Protein AF-A0A519WXQ9-F1 (afdb_monomer_lite)

Foldseek 3Di:
DPDDDDPDQAPAAFFCLVVLLVVDDPVVSVVCLVCVCVVLVHDSVVVVVNRRHGPPDPDDDPQVSVVVSCVVSVHDPPNRGPDDDDDDPVVVVVPPD

Sequence (97 aa):
MPNSLKPNKSTVFKYKINECLLKFNVVDHKEIMRRLPDLLGISRNTFHNYRKLLSGSKQDIPHEKVVIFEDLFELGRGELLNDVIQTESIRVILTRD

Structure (mmCIF, N/CA/C/O backbone):
data_AF-A0A519WXQ9-F1
#
_entry.id   AF-A0A519WXQ9-F1
#
loop_
_atom_site.group_PDB
_atom_site.id
_atom_site.type_symbol
_atom_site.label_atom_id
_atom_site.label_alt_id
_atom_site.label_comp_id
_atom_site.label_asym_id
_atom_site.label_entity_id
_atom_site.label_seq_id
_atom_site.pdbx_PDB_ins_code
_atom_site.Cartn_x
_atom_site.Cartn_y
_atom_site.Cartn_z
_atom_site.occupancy
_atom_site.B_iso_or_equiv
_atom_site.auth_seq_id
_atom_site.auth_comp_id
_atom_site.auth_asym_id
_atom_site.auth_atom_id
_atom_site.pdbx_PDB_model_num
ATOM 1 N N . MET A 1 1 ? -4.408 33.010 27.981 1.00 43.38 1 MET A N 1
ATOM 2 C CA . MET A 1 1 ? -5.071 32.139 26.988 1.00 43.38 1 MET A CA 1
ATOM 3 C C . MET A 1 1 ? -4.051 31.115 26.509 1.00 43.38 1 MET A C 1
ATOM 5 O O . MET A 1 1 ? -3.131 31.530 25.812 1.00 43.38 1 MET A O 1
ATOM 9 N N . PRO A 1 2 ? -4.100 29.834 26.911 1.00 43.34 2 PRO A N 1
ATOM 10 C CA . PRO A 1 2 ? -3.214 28.847 26.311 1.00 43.34 2 PRO A CA 1
ATOM 11 C C . PRO A 1 2 ? -3.701 28.546 24.891 1.00 43.34 2 PRO A C 1
ATOM 13 O O . PRO A 1 2 ? -4.817 28.078 24.674 1.00 43.34 2 PRO A O 1
ATOM 16 N N . ASN A 1 3 ? -2.857 28.904 23.927 1.00 40.72 3 ASN A N 1
ATOM 17 C CA . ASN A 1 3 ? -3.044 28.653 22.506 1.00 40.72 3 ASN A CA 1
ATOM 18 C C . ASN A 1 3 ? -3.143 27.141 22.266 1.00 40.72 3 ASN A C 1
ATOM 20 O O . ASN A 1 3 ? -2.278 26.381 22.699 1.00 40.72 3 ASN A O 1
ATOM 24 N N . SER A 1 4 ? -4.199 26.725 21.568 1.00 45.12 4 SER A N 1
ATOM 25 C CA . SER A 1 4 ? -4.436 25.341 21.167 1.00 45.12 4 SER A CA 1
ATOM 26 C C . SER A 1 4 ? -3.241 24.807 20.368 1.00 45.12 4 SER A C 1
ATOM 28 O O . SER A 1 4 ? -2.902 25.339 19.306 1.00 45.12 4 SER A O 1
ATOM 30 N N . LEU A 1 5 ? -2.600 23.757 20.885 1.00 46.03 5 LEU A N 1
ATOM 31 C CA . LEU A 1 5 ? -1.610 22.963 20.165 1.00 46.03 5 LEU A CA 1
ATOM 32 C C . LEU A 1 5 ? -2.291 22.371 18.926 1.00 46.03 5 LEU A C 1
ATOM 34 O O . LEU A 1 5 ? -3.096 21.448 19.022 1.00 46.03 5 LEU A O 1
ATOM 38 N N . LYS A 1 6 ? -1.983 22.921 17.748 1.00 46.66 6 LYS A N 1
ATOM 39 C CA . LYS A 1 6 ? -2.336 22.295 16.471 1.00 46.66 6 LYS A CA 1
ATOM 40 C C . LYS A 1 6 ? -1.694 20.900 16.455 1.00 46.66 6 LYS A C 1
ATOM 42 O O . LYS A 1 6 ? -0.496 20.822 16.738 1.00 46.66 6 LYS A O 1
ATOM 47 N N . PRO A 1 7 ? -2.430 19.817 16.147 1.00 44.75 7 PRO A N 1
ATOM 48 C CA . PRO A 1 7 ? -1.837 18.491 16.106 1.00 44.75 7 PRO A CA 1
ATOM 49 C C . PRO A 1 7 ? -0.702 18.490 15.082 1.00 44.75 7 PRO A C 1
ATOM 51 O O . PRO A 1 7 ? -0.862 18.905 13.931 1.00 44.75 7 PRO A O 1
ATOM 54 N N . ASN A 1 8 ? 0.468 18.102 15.576 1.00 48.91 8 ASN A N 1
ATOM 55 C CA . ASN A 1 8 ? 1.716 17.972 14.849 1.00 48.91 8 ASN A CA 1
ATOM 56 C C . ASN A 1 8 ? 1.477 17.192 13.543 1.00 48.91 8 ASN A C 1
ATOM 58 O O . ASN A 1 8 ? 0.849 16.134 13.571 1.00 48.91 8 ASN A O 1
ATOM 62 N N . LYS A 1 9 ? 1.952 17.707 12.400 1.00 49.84 9 LYS A N 1
ATOM 63 C CA . LYS A 1 9 ? 1.967 16.951 11.138 1.00 49.84 9 LYS A CA 1
ATOM 64 C C . LYS A 1 9 ? 2.716 15.646 11.411 1.00 49.84 9 LYS A C 1
ATOM 66 O O . LYS A 1 9 ? 3.923 15.686 11.632 1.00 49.84 9 LYS A O 1
ATOM 71 N N . SER A 1 10 ? 2.023 14.510 11.407 1.00 58.25 10 SER A N 1
ATOM 72 C CA . SER A 1 10 ? 2.674 13.216 11.589 1.00 58.25 10 SER A CA 1
ATOM 73 C C . SER A 1 10 ? 3.737 13.047 10.502 1.00 58.25 10 SER A C 1
ATOM 75 O O . SER A 1 10 ? 3.428 13.073 9.311 1.00 58.25 10 SER A O 1
ATOM 77 N N . THR A 1 11 ? 4.991 12.874 10.900 1.00 77.88 11 THR A N 1
ATOM 78 C CA . THR A 1 11 ? 6.090 12.521 9.988 1.00 77.88 11 THR A CA 1
ATOM 79 C C . THR A 1 11 ? 6.063 11.039 9.603 1.00 77.88 11 THR A C 1
ATOM 81 O O . THR A 1 11 ? 6.853 10.603 8.771 1.00 77.88 11 THR A O 1
ATOM 84 N N . VAL A 1 12 ? 5.144 10.272 10.196 1.00 87.00 12 VAL A N 1
ATOM 85 C CA . VAL A 1 12 ? 4.991 8.826 10.034 1.00 87.00 12 VAL A CA 1
ATOM 86 C C . VAL A 1 12 ? 3.975 8.518 8.933 1.00 87.00 12 VAL A C 1
ATOM 88 O O . VAL A 1 12 ? 2.882 9.093 8.893 1.00 87.00 12 VAL A O 1
ATOM 91 N N . PHE A 1 13 ? 4.332 7.595 8.040 1.00 93.25 13 PHE A N 1
ATOM 92 C CA . PHE A 1 13 ? 3.421 7.082 7.019 1.00 93.25 13 PHE A CA 1
ATOM 93 C C . PHE A 1 13 ? 2.390 6.131 7.633 1.00 93.25 13 PHE A C 1
ATOM 95 O O . PHE A 1 13 ? 2.730 5.310 8.479 1.00 93.25 13 PHE A O 1
ATOM 102 N N . LYS A 1 14 ? 1.146 6.200 7.155 1.00 94.44 14 LYS A N 1
ATOM 103 C CA . LYS A 1 14 ? 0.033 5.330 7.566 1.00 94.44 14 LYS A CA 1
ATOM 104 C C . LYS A 1 14 ? 0.294 3.860 7.230 1.00 94.44 14 LYS A C 1
ATOM 106 O O . LYS A 1 14 ? -0.076 2.977 7.993 1.00 94.44 14 LYS A O 1
ATOM 111 N N . TYR A 1 15 ? 0.962 3.611 6.106 1.00 95.81 15 TYR A N 1
ATOM 112 C CA . TYR A 1 15 ? 1.281 2.278 5.600 1.00 95.81 15 TYR A CA 1
ATOM 113 C C . TYR A 1 15 ? 2.790 2.108 5.416 1.00 95.81 15 TYR A C 1
ATOM 115 O O . TYR A 1 15 ? 3.454 3.009 4.895 1.00 95.81 15 TYR A O 1
ATOM 123 N N . LYS A 1 16 ? 3.323 0.923 5.731 1.00 95.31 16 LYS A N 1
ATOM 124 C CA . LYS A 1 16 ? 4.760 0.605 5.617 1.00 95.31 16 LYS A CA 1
ATOM 125 C C . LYS A 1 16 ? 5.226 0.223 4.207 1.00 95.31 16 LYS A C 1
ATOM 127 O O . LYS A 1 16 ? 6.278 -0.380 4.035 1.00 95.31 16 LYS A O 1
ATOM 132 N N . ILE A 1 17 ? 4.492 0.638 3.168 1.00 95.50 17 ILE A N 1
ATOM 133 C CA . ILE A 1 17 ? 4.816 0.360 1.754 1.00 95.50 17 ILE A CA 1
ATOM 134 C C . ILE A 1 17 ? 6.252 0.790 1.414 1.00 95.50 17 ILE A C 1
ATOM 136 O O . ILE A 1 17 ? 6.975 0.059 0.746 1.00 95.50 17 ILE A O 1
ATOM 140 N N . ASN A 1 18 ? 6.687 1.966 1.883 1.00 93.94 18 ASN A N 1
ATOM 141 C CA . ASN A 1 18 ? 8.056 2.438 1.648 1.00 93.94 18 ASN A CA 1
ATOM 142 C C . ASN A 1 18 ? 9.101 1.523 2.291 1.00 93.94 18 ASN A C 1
ATOM 144 O O . ASN A 1 18 ? 10.120 1.251 1.669 1.00 93.94 18 ASN A O 1
ATOM 148 N N . GLU A 1 19 ? 8.845 1.043 3.505 1.00 92.88 19 GLU A N 1
ATOM 149 C CA . GLU A 1 19 ? 9.756 0.152 4.228 1.00 92.88 19 GLU A CA 1
ATOM 150 C C . GLU A 1 19 ? 9.860 -1.206 3.532 1.00 92.88 19 GLU A C 1
ATOM 152 O O . GLU A 1 19 ? 10.963 -1.726 3.379 1.00 92.88 19 GLU A O 1
ATOM 157 N N . CYS A 1 20 ? 8.746 -1.740 3.018 1.00 93.75 20 CYS A N 1
ATOM 158 C CA . CYS A 1 20 ? 8.766 -2.945 2.190 1.00 93.75 20 CYS A CA 1
ATOM 159 C C . CYS A 1 20 ? 9.594 -2.743 0.915 1.00 93.75 20 CYS A C 1
ATOM 161 O O . CYS A 1 20 ? 10.422 -3.585 0.582 1.00 93.75 20 CYS A O 1
ATOM 163 N N . LEU A 1 21 ? 9.428 -1.607 0.227 1.00 92.44 21 LEU A N 1
ATOM 164 C CA . LEU A 1 21 ? 10.172 -1.300 -0.999 1.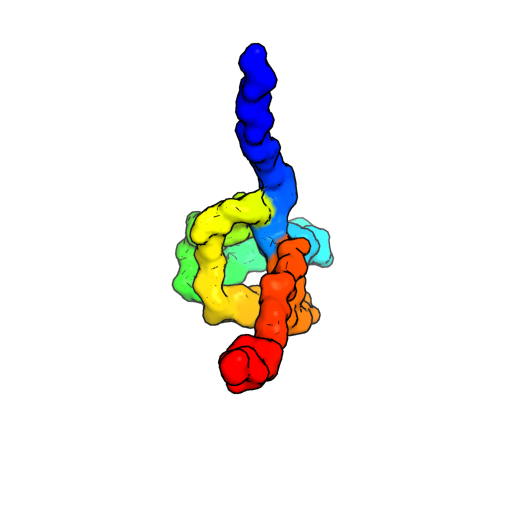00 92.44 21 LEU A CA 1
ATOM 165 C C . LEU A 1 21 ? 11.684 -1.140 -0.773 1.00 92.44 21 LEU A C 1
ATOM 167 O O . LEU A 1 21 ? 12.464 -1.442 -1.672 1.00 92.44 21 LEU A O 1
ATOM 171 N N . LEU A 1 22 ? 12.108 -0.682 0.408 1.00 90.06 22 LEU A N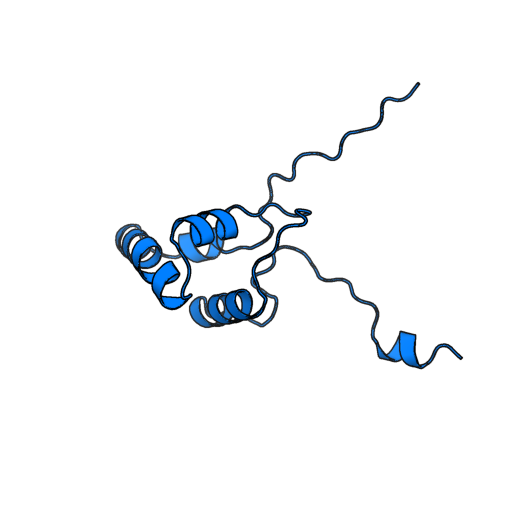 1
ATOM 172 C CA . LEU A 1 22 ? 13.527 -0.519 0.752 1.00 90.06 22 LEU A CA 1
ATOM 173 C C . LEU A 1 22 ? 14.275 -1.850 0.913 1.00 90.06 22 LEU A C 1
ATOM 175 O O . LEU A 1 22 ? 15.503 -1.851 0.902 1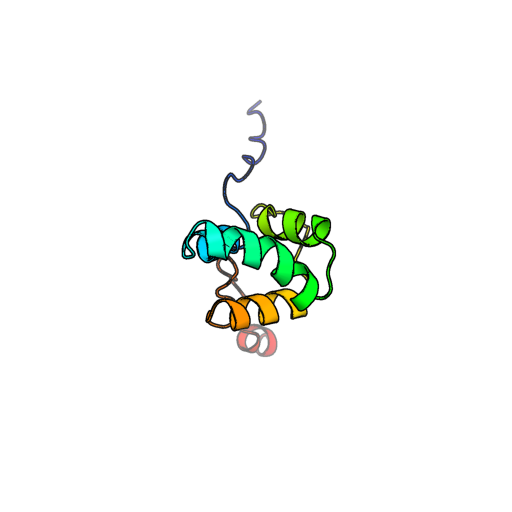.00 90.06 22 LEU A O 1
ATOM 179 N N . LYS A 1 23 ? 13.562 -2.977 1.039 1.00 89.56 23 LYS A N 1
ATOM 180 C CA . LYS A 1 23 ? 14.175 -4.314 1.107 1.00 89.56 23 LYS A CA 1
ATOM 181 C C . LYS A 1 23 ? 14.747 -4.777 -0.238 1.00 89.56 23 LYS A C 1
ATOM 183 O O . LYS A 1 23 ? 15.536 -5.716 -0.269 1.00 89.56 23 LYS A O 1
ATOM 188 N N . PHE A 1 24 ? 14.362 -4.131 -1.337 1.00 89.25 24 PHE A N 1
ATOM 189 C CA . PHE A 1 24 ? 14.809 -4.477 -2.683 1.00 89.25 24 PHE A CA 1
ATOM 190 C C . PHE A 1 24 ? 15.997 -3.608 -3.113 1.00 89.25 24 PHE A C 1
ATOM 192 O O . PHE A 1 24 ? 16.118 -2.446 -2.722 1.00 89.25 24 PHE A O 1
ATOM 199 N N . ASN A 1 25 ? 16.878 -4.156 -3.954 1.00 89.56 25 ASN A N 1
ATOM 200 C CA . ASN A 1 25 ? 17.983 -3.384 -4.526 1.00 89.56 25 ASN A CA 1
ATOM 201 C C . ASN A 1 25 ? 17.466 -2.310 -5.512 1.00 89.56 25 ASN A C 1
ATOM 203 O O . ASN A 1 25 ? 16.302 -2.297 -5.904 1.00 89.56 25 ASN A O 1
ATOM 207 N N . VAL A 1 26 ? 18.341 -1.399 -5.948 1.00 83.38 26 VAL A N 1
ATOM 208 C CA . VAL A 1 26 ? 17.959 -0.249 -6.794 1.00 83.38 26 VAL A CA 1
ATOM 209 C C . VAL A 1 26 ? 17.353 -0.664 -8.144 1.00 83.38 26 VAL A C 1
ATOM 211 O O . VAL A 1 26 ? 16.439 0.005 -8.637 1.00 83.38 26 VAL A O 1
ATOM 214 N N . VAL A 1 27 ? 17.851 -1.748 -8.746 1.00 82.38 27 VAL A N 1
ATOM 215 C CA . VAL A 1 27 ? 17.381 -2.242 -10.051 1.00 82.38 27 VAL A CA 1
ATOM 216 C C . VAL A 1 27 ? 15.967 -2.800 -9.911 1.00 82.38 27 VAL A C 1
ATOM 218 O O . VAL A 1 27 ? 15.062 -2.369 -10.629 1.00 82.38 27 VAL A O 1
ATOM 221 N N . ASP A 1 28 ? 15.762 -3.661 -8.918 1.00 89.00 28 ASP A N 1
ATOM 222 C CA . ASP A 1 28 ? 14.468 -4.265 -8.616 1.00 89.00 28 ASP A CA 1
ATOM 223 C C . ASP A 1 28 ? 13.463 -3.210 -8.162 1.00 89.00 28 ASP A C 1
ATOM 225 O O . ASP A 1 28 ? 12.324 -3.200 -8.619 1.00 89.00 28 ASP A O 1
ATOM 229 N N . HIS A 1 29 ? 13.890 -2.238 -7.353 1.00 89.50 29 HIS A N 1
ATOM 230 C CA . HIS A 1 29 ? 13.042 -1.133 -6.923 1.00 89.50 29 HIS A CA 1
ATOM 231 C C . HIS A 1 29 ? 12.478 -0.361 -8.122 1.00 89.50 29 HIS A C 1
ATOM 233 O O . HIS A 1 29 ? 11.284 -0.063 -8.161 1.00 89.50 29 HIS A O 1
ATOM 239 N N . LYS A 1 30 ? 13.298 -0.043 -9.134 1.00 88.50 30 LYS A N 1
ATOM 240 C CA . LYS A 1 30 ? 12.820 0.670 -10.331 1.00 88.50 30 LYS A CA 1
ATOM 241 C C . LYS A 1 30 ? 11.778 -0.148 -11.095 1.00 88.50 30 LYS A C 1
ATOM 243 O O . LYS A 1 30 ? 10.794 0.422 -11.570 1.00 88.50 30 LYS A O 1
ATOM 248 N N . GLU A 1 31 ? 11.977 -1.457 -11.191 1.00 93.19 31 GLU A N 1
ATOM 249 C CA . GLU A 1 31 ? 11.047 -2.337 -11.893 1.00 93.19 31 GLU A CA 1
ATOM 250 C C . GLU A 1 31 ? 9.744 -2.552 -11.113 1.00 93.19 31 GLU A C 1
ATOM 252 O O . GLU A 1 31 ? 8.660 -2.468 -11.693 1.00 93.19 31 GLU A O 1
ATOM 257 N N . ILE A 1 32 ? 9.821 -2.715 -9.791 1.00 92.06 32 ILE A N 1
ATOM 258 C CA . ILE A 1 32 ? 8.657 -2.789 -8.900 1.00 92.06 32 ILE A CA 1
ATOM 259 C C . ILE A 1 32 ? 7.837 -1.504 -9.009 1.00 92.06 32 ILE A C 1
ATOM 261 O O . ILE A 1 32 ? 6.636 -1.556 -9.253 1.00 92.06 32 ILE A O 1
ATOM 265 N N . MET A 1 33 ? 8.477 -0.335 -8.927 1.00 92.00 33 MET A N 1
ATOM 266 C CA . MET A 1 33 ? 7.798 0.958 -9.074 1.00 92.00 33 MET A CA 1
ATOM 267 C C . MET A 1 33 ? 7.078 1.111 -10.421 1.00 92.00 33 MET A C 1
ATOM 269 O O . MET A 1 33 ? 6.124 1.885 -10.520 1.00 92.00 33 MET A O 1
ATOM 273 N N . ARG A 1 34 ? 7.534 0.394 -11.455 1.00 93.12 34 ARG A N 1
ATOM 274 C CA . ARG A 1 3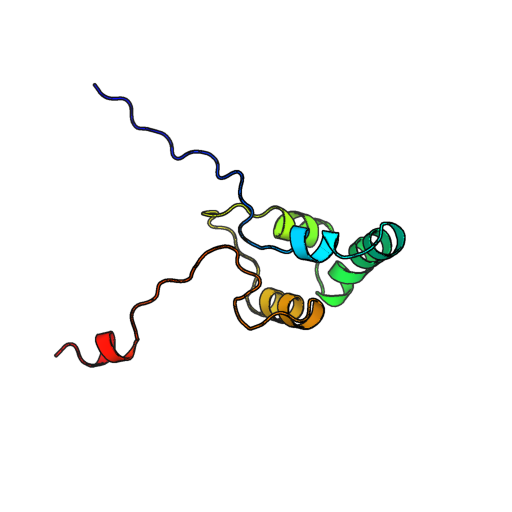4 ? 6.917 0.382 -12.780 1.00 93.12 34 ARG A CA 1
ATOM 275 C C . ARG A 1 34 ? 5.746 -0.597 -12.865 1.00 93.12 34 ARG A C 1
ATOM 277 O O . ARG A 1 34 ? 4.721 -0.209 -13.407 1.00 93.12 34 ARG A O 1
ATOM 284 N N . ARG A 1 35 ? 5.896 -1.829 -12.362 1.00 94.19 35 ARG A N 1
ATOM 285 C CA . ARG A 1 35 ? 4.913 -2.920 -12.531 1.00 94.19 35 ARG A CA 1
ATOM 286 C C . ARG A 1 35 ? 3.852 -2.997 -11.438 1.00 94.19 35 ARG A C 1
ATOM 288 O O . ARG A 1 35 ? 2.735 -3.419 -11.706 1.00 94.19 35 ARG A O 1
ATOM 295 N N . LEU A 1 36 ? 4.184 -2.615 -10.208 1.00 94.06 36 LEU A N 1
ATOM 296 C CA . LEU A 1 36 ? 3.291 -2.752 -9.056 1.00 94.06 36 LEU A CA 1
ATOM 297 C C . LEU A 1 36 ? 1.963 -1.985 -9.217 1.00 94.06 36 LEU A C 1
ATOM 299 O O . LEU A 1 36 ? 0.925 -2.554 -8.885 1.00 94.06 36 LEU A O 1
ATOM 303 N N . PRO A 1 37 ? 1.933 -0.756 -9.777 1.00 95.75 37 PRO A N 1
ATOM 304 C CA . PRO A 1 37 ? 0.671 -0.079 -10.078 1.00 95.75 37 PRO A CA 1
ATOM 305 C C . PRO A 1 37 ? -0.214 -0.872 -11.049 1.00 95.75 37 PRO A C 1
ATOM 307 O O . PRO A 1 37 ? -1.422 -0.953 -10.835 1.00 95.75 37 PRO A O 1
ATOM 310 N N . ASP A 1 38 ? 0.390 -1.496 -12.066 1.00 94.94 38 ASP A N 1
ATOM 311 C CA . ASP A 1 38 ? -0.329 -2.283 -13.073 1.00 94.94 38 ASP A CA 1
ATOM 312 C C . ASP A 1 38 ? -0.932 -3.551 -12.447 1.00 94.94 38 ASP A C 1
ATOM 314 O O . ASP A 1 38 ? -2.100 -3.853 -12.681 1.00 94.94 38 ASP A O 1
ATOM 318 N N . LEU A 1 39 ? -0.181 -4.241 -11.576 1.00 93.56 39 LEU A N 1
ATOM 319 C CA . LEU A 1 39 ? -0.669 -5.404 -10.815 1.00 93.56 39 LEU A CA 1
ATOM 320 C C . LEU A 1 39 ? -1.848 -5.052 -9.899 1.00 93.56 39 LEU A C 1
ATOM 322 O O . LEU A 1 39 ? -2.769 -5.843 -9.723 1.00 93.56 39 LEU A O 1
ATOM 326 N N . LEU A 1 40 ? -1.835 -3.848 -9.331 1.00 93.88 40 LEU A N 1
ATOM 327 C CA . LEU A 1 40 ? -2.910 -3.340 -8.483 1.00 93.88 40 LEU A CA 1
ATOM 328 C C . LEU A 1 40 ? -4.098 -2.795 -9.289 1.00 93.88 40 LEU A C 1
ATOM 330 O O . LEU A 1 40 ? -5.135 -2.487 -8.696 1.00 93.88 40 LEU A O 1
ATOM 334 N N . GLY A 1 41 ? -3.967 -2.649 -10.611 1.00 95.00 41 GLY A N 1
ATOM 335 C CA . GLY A 1 41 ? -4.973 -2.024 -11.469 1.00 95.00 41 GLY A CA 1
ATOM 336 C C . GLY A 1 41 ? -5.184 -0.537 -11.163 1.00 95.00 41 GLY A C 1
ATOM 337 O O . GLY A 1 41 ? -6.309 -0.046 -11.242 1.00 95.00 41 GLY A O 1
ATOM 338 N N . ILE A 1 42 ? -4.129 0.183 -10.760 1.00 96.44 42 ILE A N 1
ATOM 339 C CA . ILE A 1 42 ? -4.188 1.606 -10.394 1.00 96.44 42 ILE A CA 1
ATOM 340 C C . ILE A 1 42 ? -3.183 2.444 -11.186 1.00 96.44 42 ILE A C 1
ATOM 342 O O . ILE A 1 42 ? -2.154 1.969 -11.658 1.00 96.44 42 ILE A O 1
ATOM 346 N N . SER A 1 43 ? -3.438 3.751 -11.275 1.00 96.50 43 SER A N 1
ATOM 347 C CA . SER A 1 43 ? -2.471 4.674 -11.871 1.00 96.50 43 SER A CA 1
ATOM 348 C C . SER A 1 43 ? -1.197 4.793 -11.019 1.00 96.50 43 SER A C 1
ATOM 350 O O . SER A 1 43 ? -1.237 4.696 -9.788 1.00 96.50 43 SER A O 1
ATOM 352 N N . ARG A 1 44 ? -0.064 5.128 -11.652 1.00 94.81 44 ARG A N 1
ATOM 353 C CA . ARG A 1 44 ? 1.190 5.437 -10.933 1.00 94.81 44 ARG A CA 1
ATOM 354 C C . ARG A 1 44 ? 1.011 6.569 -9.920 1.00 94.81 44 ARG A C 1
ATOM 356 O O . ARG A 1 44 ? 1.596 6.525 -8.845 1.00 94.81 44 ARG A O 1
ATOM 363 N N . ASN A 1 45 ? 0.182 7.566 -10.239 1.00 96.38 45 ASN A N 1
ATOM 364 C CA . ASN A 1 45 ? -0.114 8.670 -9.327 1.00 96.38 45 ASN A CA 1
ATOM 365 C C . ASN A 1 45 ? -0.854 8.180 -8.075 1.00 96.38 45 ASN A C 1
ATOM 367 O O . ASN A 1 45 ? -0.487 8.537 -6.960 1.00 96.38 45 ASN A O 1
ATOM 371 N N . THR A 1 46 ? -1.846 7.305 -8.251 1.00 96.44 46 THR A N 1
ATOM 372 C CA . THR A 1 46 ? -2.559 6.663 -7.139 1.00 96.44 46 THR A CA 1
ATOM 373 C C . THR A 1 46 ? -1.591 5.883 -6.256 1.00 96.44 46 THR A C 1
ATOM 375 O O . THR A 1 46 ? -1.592 6.061 -5.042 1.00 96.44 46 THR A O 1
ATOM 378 N N . PHE A 1 47 ? -0.699 5.099 -6.861 1.00 96.81 47 PHE A N 1
ATOM 379 C CA . PHE A 1 47 ? 0.334 4.377 -6.126 1.00 96.81 47 PHE A CA 1
ATOM 380 C C . PHE A 1 47 ? 1.277 5.315 -5.352 1.00 96.81 47 PHE A C 1
ATOM 382 O O . PHE A 1 47 ? 1.564 5.085 -4.175 1.00 96.81 47 PHE A O 1
ATOM 389 N N . HIS A 1 48 ? 1.716 6.418 -5.969 1.00 95.06 48 HIS A N 1
ATOM 390 C CA . HIS A 1 48 ? 2.514 7.440 -5.291 1.00 95.06 48 HIS A CA 1
ATOM 391 C C . HIS A 1 48 ? 1.779 8.088 -4.114 1.00 95.06 48 HIS A C 1
ATOM 393 O O . HIS A 1 48 ? 2.417 8.379 -3.102 1.00 95.06 48 HIS A O 1
ATOM 399 N N . ASN A 1 49 ? 0.467 8.293 -4.223 1.00 95.44 49 ASN A N 1
ATOM 400 C CA . ASN A 1 49 ? -0.345 8.820 -3.132 1.00 95.44 49 ASN A CA 1
ATOM 401 C C . ASN A 1 49 ? -0.451 7.808 -1.990 1.00 95.44 49 ASN A C 1
ATOM 403 O O . ASN A 1 49 ? -0.218 8.175 -0.842 1.00 95.44 49 ASN A O 1
ATOM 407 N N . TYR A 1 50 ? -0.704 6.533 -2.297 1.00 96.25 50 TYR A N 1
ATOM 408 C CA . TYR A 1 50 ? -0.800 5.460 -1.303 1.00 96.25 50 TYR A CA 1
ATOM 409 C C . TYR A 1 50 ? 0.451 5.361 -0.428 1.00 96.25 50 TYR A C 1
ATOM 411 O O . TYR A 1 50 ? 0.351 5.413 0.796 1.00 96.25 50 TYR A O 1
ATOM 419 N N . ARG A 1 51 ? 1.645 5.337 -1.033 1.00 94.44 51 ARG A N 1
ATOM 420 C CA . ARG A 1 51 ? 2.916 5.282 -0.282 1.00 94.44 51 ARG A CA 1
ATOM 421 C C . ARG A 1 51 ? 3.258 6.562 0.495 1.00 94.44 51 ARG A C 1
ATOM 423 O O . ARG A 1 51 ? 4.251 6.579 1.215 1.00 94.44 51 ARG A O 1
ATOM 430 N N . LYS A 1 52 ? 2.508 7.651 0.301 1.00 94.94 52 LYS A N 1
ATOM 431 C CA . LYS A 1 52 ? 2.706 8.944 0.979 1.00 94.94 52 LYS A CA 1
ATOM 432 C C . LYS A 1 52 ? 1.593 9.269 1.973 1.00 94.94 52 LYS A C 1
ATOM 434 O O . LYS A 1 52 ? 1.642 10.335 2.584 1.00 94.94 52 LYS A O 1
ATOM 439 N N . LEU A 1 53 ? 0.603 8.389 2.141 1.00 94.56 53 LEU A N 1
ATOM 440 C CA . LEU A 1 53 ? -0.443 8.584 3.137 1.00 94.56 53 LEU A CA 1
ATOM 441 C C . LEU A 1 53 ? 0.192 8.692 4.521 1.00 94.56 53 LEU A C 1
ATOM 443 O O . LEU A 1 53 ? 0.968 7.831 4.925 1.00 94.56 53 LEU A O 1
ATOM 447 N N . LEU A 1 54 ? -0.133 9.770 5.226 1.00 93.12 54 LEU A N 1
ATOM 448 C CA . LEU A 1 54 ? 0.336 10.031 6.581 1.00 93.12 54 LEU A CA 1
ATOM 449 C C . LEU A 1 54 ? -0.627 9.422 7.598 1.00 93.12 54 LEU A C 1
ATOM 451 O O . LEU A 1 54 ? -1.836 9.363 7.344 1.00 93.12 54 LEU A O 1
ATOM 455 N N . SER A 1 55 ? -0.094 8.980 8.738 1.00 89.62 55 SER A N 1
ATOM 456 C CA . SER A 1 55 ? -0.923 8.515 9.855 1.00 89.62 55 SER A CA 1
ATOM 457 C C . SER A 1 55 ? -1.922 9.610 10.272 1.00 89.62 55 SER A C 1
ATOM 459 O O . SER A 1 55 ? -1.667 10.808 10.138 1.00 89.62 55 SER A O 1
ATOM 461 N N . GLY A 1 56 ? -3.129 9.207 10.669 1.00 85.94 56 GLY A N 1
ATOM 462 C CA . GLY A 1 56 ? -4.233 10.129 10.968 1.00 85.94 56 GLY A CA 1
ATOM 463 C C . GLY A 1 56 ? -4.893 10.802 9.753 1.00 85.94 56 GLY A C 1
ATOM 464 O O . GLY A 1 56 ? -5.864 11.544 9.919 1.00 85.94 56 GLY A O 1
ATOM 465 N N . SER A 1 57 ? -4.429 10.550 8.522 1.00 88.56 57 SER A N 1
ATOM 466 C CA . SER A 1 57 ? -5.137 11.005 7.320 1.00 88.56 57 SER A CA 1
ATOM 467 C C . SER A 1 57 ? -6.510 10.335 7.197 1.00 88.56 57 SER A C 1
ATOM 469 O O . SER A 1 57 ? -6.643 9.121 7.370 1.00 88.56 57 SER A O 1
ATOM 471 N N . LYS A 1 58 ? -7.523 11.127 6.812 1.00 89.50 58 LYS A N 1
ATOM 472 C CA . LYS A 1 58 ? -8.866 10.630 6.459 1.00 89.50 58 LYS A CA 1
ATOM 473 C C . LYS A 1 58 ? -8.868 9.791 5.182 1.00 89.50 58 LYS A C 1
ATOM 475 O O . LYS A 1 58 ? -9.799 9.029 4.956 1.00 89.50 58 LYS A O 1
ATOM 480 N N . GLN A 1 59 ? -7.872 9.987 4.321 1.00 91.56 59 GLN A N 1
ATOM 481 C CA . GLN A 1 59 ? -7.739 9.198 3.105 1.00 91.56 59 GLN A CA 1
ATOM 482 C C . GLN A 1 59 ? -7.265 7.789 3.447 1.00 91.56 59 GLN A C 1
ATOM 484 O O . GLN A 1 59 ? -6.481 7.585 4.383 1.00 91.56 59 GLN A O 1
ATOM 489 N N . ASP A 1 60 ? -7.720 6.829 2.651 1.00 93.75 60 ASP A N 1
ATOM 490 C CA . ASP A 1 60 ? -7.341 5.442 2.828 1.00 93.75 60 ASP A CA 1
ATOM 491 C C . ASP A 1 60 ? -7.075 4.711 1.519 1.00 93.75 60 ASP A C 1
ATOM 493 O O . ASP A 1 60 ? -7.512 5.132 0.444 1.00 93.75 60 ASP A O 1
ATOM 497 N N . ILE A 1 61 ? -6.336 3.612 1.634 1.00 95.00 61 ILE A N 1
ATOM 498 C CA . ILE A 1 61 ? -6.187 2.638 0.560 1.00 95.00 61 ILE A CA 1
ATOM 499 C C . ILE A 1 61 ? -7.416 1.719 0.615 1.00 95.00 61 ILE A C 1
ATOM 501 O O . ILE A 1 61 ? -7.770 1.252 1.699 1.00 95.00 61 ILE A O 1
ATOM 505 N N . PRO A 1 62 ? -8.086 1.433 -0.517 1.00 95.56 62 PRO A N 1
ATOM 506 C CA . PRO A 1 62 ? -9.157 0.445 -0.548 1.00 95.56 62 PRO A CA 1
ATOM 507 C C . PRO A 1 62 ? -8.677 -0.899 0.008 1.00 95.56 62 PRO A C 1
ATOM 509 O O . PRO A 1 62 ? -7.596 -1.359 -0.357 1.00 95.56 62 PRO A O 1
ATOM 512 N N . HIS A 1 63 ? -9.491 -1.544 0.847 1.00 94.81 63 HIS A N 1
ATOM 513 C CA . HIS A 1 63 ? -9.105 -2.771 1.553 1.00 94.81 63 HIS A CA 1
ATOM 514 C C . HIS A 1 63 ? -8.592 -3.873 0.614 1.00 94.81 63 HIS A C 1
ATOM 516 O O . HIS A 1 63 ? -7.566 -4.479 0.891 1.00 94.81 63 HIS A O 1
ATOM 522 N N . GLU A 1 64 ? -9.238 -4.064 -0.538 1.00 95.69 64 GLU A N 1
ATOM 523 C CA . GLU A 1 64 ? -8.786 -5.006 -1.572 1.00 95.69 64 GLU A CA 1
ATOM 524 C C . GLU A 1 64 ? -7.322 -4.765 -1.975 1.00 95.69 64 GLU A C 1
ATOM 526 O O . GLU A 1 64 ? -6.537 -5.702 -2.081 1.00 95.69 64 GLU A O 1
ATOM 531 N N . LYS A 1 65 ? -6.921 -3.499 -2.149 1.00 96.50 65 LYS A N 1
ATOM 532 C CA . LYS A 1 65 ? -5.543 -3.153 -2.514 1.00 96.50 65 LYS A CA 1
ATOM 533 C C . LYS A 1 65 ? -4.583 -3.377 -1.352 1.00 96.50 65 LYS A C 1
ATOM 535 O O . LYS A 1 65 ? -3.459 -3.793 -1.600 1.00 96.50 65 LYS A O 1
ATOM 540 N N . VAL A 1 66 ? -5.019 -3.140 -0.111 1.00 95.94 66 VAL A N 1
ATOM 541 C CA . VAL A 1 66 ? -4.233 -3.463 1.095 1.00 95.94 66 VAL A CA 1
ATOM 542 C C . VAL A 1 66 ? -3.937 -4.960 1.157 1.00 95.94 66 VAL A C 1
ATOM 544 O O . VAL A 1 66 ? -2.778 -5.321 1.313 1.00 95.94 66 VAL A O 1
ATOM 547 N N . VAL A 1 67 ? -4.939 -5.816 0.943 1.00 95.56 67 VAL A N 1
ATOM 548 C CA . VAL A 1 67 ? -4.754 -7.277 0.935 1.00 95.56 67 VAL A CA 1
ATOM 549 C C . VAL A 1 67 ? -3.780 -7.706 -0.163 1.00 95.56 67 VAL A C 1
ATOM 551 O O . VAL A 1 67 ? -2.854 -8.461 0.105 1.00 95.56 67 VAL A O 1
ATOM 554 N N . ILE A 1 68 ? -3.915 -7.165 -1.380 1.00 95.88 68 ILE A N 1
ATOM 555 C CA . ILE A 1 68 ? -2.975 -7.469 -2.471 1.00 95.88 68 ILE A CA 1
ATOM 556 C C . ILE A 1 68 ? -1.548 -7.025 -2.111 1.00 95.88 68 ILE A C 1
ATOM 558 O O . ILE A 1 68 ? -0.592 -7.731 -2.411 1.00 95.88 68 ILE A O 1
ATOM 562 N N . PHE A 1 69 ? -1.373 -5.866 -1.469 1.00 96.00 69 PHE A N 1
ATOM 563 C CA . PHE A 1 69 ? -0.056 -5.440 -0.990 1.00 96.00 69 PHE A CA 1
ATOM 564 C C . PHE A 1 69 ? 0.522 -6.389 0.060 1.00 96.00 69 PHE A C 1
ATOM 566 O O . PHE A 1 69 ? 1.720 -6.655 0.017 1.00 96.00 69 PHE A O 1
ATOM 573 N N . GLU A 1 70 ? -0.297 -6.852 1.002 1.00 96.25 70 GLU A N 1
ATOM 574 C CA . GLU A 1 70 ? 0.124 -7.796 2.041 1.00 96.25 70 GLU A CA 1
ATOM 575 C C . GLU A 1 70 ? 0.599 -9.106 1.414 1.00 96.25 70 GLU A C 1
ATOM 577 O O . GLU A 1 70 ? 1.718 -9.527 1.695 1.00 96.25 70 GLU A O 1
ATOM 582 N N . ASP A 1 71 ? -0.164 -9.659 0.470 1.00 95.50 71 ASP A N 1
ATOM 583 C CA . ASP A 1 71 ? 0.222 -10.867 -0.264 1.00 95.50 71 ASP A CA 1
ATOM 584 C C . ASP A 1 71 ? 1.519 -10.658 -1.071 1.00 95.50 71 ASP A C 1
ATOM 586 O O . ASP A 1 71 ? 2.430 -11.482 -1.016 1.00 95.50 71 ASP A O 1
ATOM 590 N N . LEU A 1 72 ? 1.648 -9.534 -1.791 1.00 93.88 72 LEU A N 1
ATOM 591 C CA . LEU A 1 72 ? 2.830 -9.235 -2.616 1.00 93.88 72 LEU A CA 1
ATOM 592 C C . LEU A 1 72 ? 4.103 -8.967 -1.800 1.00 93.88 72 LEU A C 1
ATOM 594 O O . LEU A 1 72 ? 5.204 -9.132 -2.325 1.00 93.88 72 LEU A O 1
ATOM 598 N N . PHE A 1 73 ? 3.970 -8.513 -0.554 1.00 94.25 73 PHE A N 1
ATOM 599 C CA . PHE A 1 73 ? 5.093 -8.273 0.355 1.00 94.25 73 PHE A CA 1
ATOM 600 C C . PHE A 1 73 ? 5.282 -9.381 1.399 1.00 94.25 73 PHE A C 1
ATOM 602 O O . PHE A 1 73 ? 6.124 -9.212 2.283 1.00 94.25 73 PHE A O 1
ATOM 609 N N . GLU A 1 74 ? 4.531 -10.482 1.293 1.00 94.88 74 GLU A N 1
ATOM 610 C CA . GLU A 1 74 ? 4.559 -11.617 2.226 1.00 94.88 74 GLU A CA 1
ATOM 611 C C . GLU A 1 74 ? 4.319 -11.196 3.691 1.00 94.88 74 GLU A C 1
ATOM 613 O O . GLU A 1 74 ? 4.989 -11.654 4.617 1.00 94.88 74 GLU A O 1
ATOM 618 N N . LEU A 1 75 ? 3.371 -10.281 3.901 1.00 94.81 75 LEU A N 1
ATOM 619 C CA . LEU A 1 75 ? 2.954 -9.801 5.218 1.00 94.81 75 LEU A CA 1
ATOM 620 C C . LEU A 1 75 ? 1.697 -10.531 5.706 1.00 94.81 75 LEU A C 1
ATOM 622 O O . LEU A 1 75 ? 0.867 -10.986 4.920 1.00 94.81 75 LEU A O 1
ATOM 626 N N . GLY A 1 76 ? 1.520 -10.592 7.023 1.00 93.88 76 GLY A N 1
ATOM 627 C CA . GLY A 1 76 ? 0.268 -11.013 7.639 1.00 93.88 76 GLY A CA 1
ATOM 628 C C . GLY A 1 76 ? -0.862 -9.999 7.429 1.00 93.88 76 GLY A C 1
ATOM 629 O O . GLY A 1 76 ? -0.643 -8.821 7.138 1.00 93.88 76 GLY A O 1
ATOM 630 N N . ARG A 1 77 ? -2.108 -10.449 7.627 1.00 91.19 77 ARG A N 1
ATOM 631 C CA . ARG A 1 77 ? -3.288 -9.582 7.494 1.00 91.19 77 ARG A CA 1
ATOM 632 C C . ARG A 1 77 ? -3.254 -8.426 8.489 1.00 91.19 77 ARG A C 1
ATOM 634 O O . ARG A 1 77 ? -3.164 -8.649 9.695 1.00 91.19 77 ARG A O 1
ATOM 641 N N . GLY A 1 78 ? -3.416 -7.209 7.984 1.00 91.62 78 GLY A N 1
ATOM 6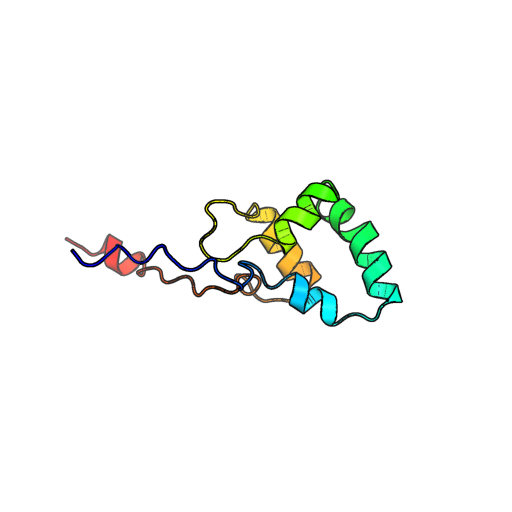42 C CA . GLY A 1 78 ? -3.366 -5.976 8.768 1.00 91.62 78 GLY A CA 1
ATOM 643 C C . GLY A 1 78 ? -1.949 -5.490 9.073 1.00 91.62 78 GLY A C 1
ATOM 644 O O . GLY A 1 78 ? -1.792 -4.402 9.628 1.00 91.62 78 GLY A O 1
ATOM 645 N N . GLU A 1 79 ? -0.909 -6.242 8.705 1.00 94.38 79 GLU A N 1
ATOM 646 C CA . GLU A 1 79 ? 0.471 -5.868 9.000 1.00 94.38 79 GLU A CA 1
ATOM 647 C C . GLU A 1 79 ? 1.010 -4.789 8.064 1.00 94.38 79 GLU A C 1
ATOM 649 O O . GLU A 1 79 ? 2.064 -4.226 8.357 1.00 94.38 79 GLU A O 1
ATOM 654 N N . LEU A 1 80 ? 0.326 -4.447 6.967 1.00 95.69 80 LEU A N 1
ATOM 655 C CA . LEU A 1 80 ? 0.748 -3.320 6.129 1.00 95.69 80 LEU A CA 1
ATOM 656 C C . LEU A 1 80 ? 0.553 -1.966 6.831 1.00 95.69 80 LEU A C 1
ATOM 658 O O . LEU A 1 80 ? 1.249 -0.993 6.520 1.00 95.69 80 LEU A O 1
ATOM 662 N N . LEU A 1 81 ? -0.397 -1.880 7.762 1.00 94.31 81 LEU A N 1
ATOM 663 C CA . LEU A 1 81 ? -0.665 -0.668 8.526 1.00 94.31 81 LEU A CA 1
ATOM 664 C C . LEU A 1 81 ? 0.458 -0.438 9.555 1.00 94.31 81 LEU A C 1
ATOM 666 O O . LEU A 1 81 ? 0.978 -1.376 10.160 1.00 94.31 81 LEU A O 1
ATOM 670 N N . ASN A 1 82 ? 0.857 0.821 9.742 1.00 90.19 82 ASN A N 1
ATOM 671 C CA . ASN A 1 82 ? 1.799 1.200 10.803 1.00 90.19 82 ASN A CA 1
ATOM 672 C C . ASN A 1 82 ? 1.114 1.440 12.153 1.00 90.19 82 ASN A C 1
ATOM 674 O O . ASN A 1 82 ? 1.772 1.410 13.190 1.00 90.19 82 ASN A O 1
ATOM 678 N N . ASP A 1 83 ? -0.197 1.665 12.137 1.00 83.75 83 ASP A N 1
ATOM 679 C CA . ASP A 1 83 ? -0.993 1.928 13.327 1.00 83.75 83 ASP A CA 1
ATOM 680 C C . ASP A 1 83 ? -1.586 0.631 13.899 1.00 83.75 83 ASP A C 1
ATOM 682 O O . ASP A 1 83 ? -1.941 -0.297 13.171 1.00 83.75 83 ASP A O 1
ATOM 686 N N . VAL A 1 84 ? -1.742 0.584 15.223 1.00 72.31 84 VAL A N 1
ATOM 687 C CA . VAL A 1 84 ? -2.446 -0.508 15.905 1.00 72.31 84 VAL A CA 1
ATOM 688 C C . VAL A 1 84 ? -3.947 -0.240 15.837 1.00 72.31 84 VAL A C 1
ATOM 690 O O . VAL A 1 84 ? -4.430 0.750 16.388 1.00 72.31 84 VAL A O 1
ATOM 693 N N . ILE A 1 85 ? -4.702 -1.139 15.203 1.00 74.12 85 ILE A N 1
ATOM 694 C CA . ILE A 1 85 ? -6.167 -1.087 15.233 1.00 74.12 85 ILE A CA 1
ATOM 695 C C . ILE A 1 85 ? -6.623 -1.556 16.614 1.00 74.12 85 ILE A C 1
ATOM 697 O O . ILE A 1 85 ? -6.634 -2.748 16.914 1.00 74.12 85 ILE A O 1
ATOM 701 N N . GLN A 1 86 ? -7.003 -0.607 17.464 1.00 69.38 86 GLN A N 1
ATOM 702 C CA . GLN A 1 86 ? -7.674 -0.907 18.722 1.00 69.38 86 GLN A CA 1
ATOM 703 C C . GLN A 1 86 ? -9.177 -0.959 18.459 1.00 69.38 86 GLN A C 1
ATOM 705 O O . GLN A 1 86 ? -9.800 0.055 18.151 1.00 69.38 86 GLN A O 1
ATOM 710 N N . THR A 1 87 ? -9.760 -2.151 18.547 1.00 70.69 87 THR A N 1
ATOM 711 C CA . THR A 1 87 ? -11.209 -2.343 18.456 1.00 70.69 87 THR A CA 1
ATOM 712 C C . THR A 1 87 ? -11.687 -3.150 19.656 1.00 70.69 87 THR A C 1
ATOM 714 O O . THR A 1 87 ? -11.040 -4.119 20.059 1.00 70.69 87 THR A O 1
ATOM 717 N N . GLU A 1 88 ? -12.795 -2.725 20.266 1.00 75.25 88 GLU A N 1
ATOM 718 C CA . GLU A 1 88 ? -13.459 -3.533 21.286 1.00 75.25 88 GLU A CA 1
ATOM 719 C C . GLU A 1 88 ? -13.967 -4.828 20.645 1.00 75.25 88 GLU A C 1
ATOM 721 O O . GLU A 1 88 ? -14.466 -4.839 19.518 1.00 75.25 88 GLU A O 1
ATOM 726 N N . SER A 1 89 ? -13.854 -5.942 21.368 1.00 79.00 89 SER A N 1
ATOM 727 C CA . SER A 1 89 ? -14.391 -7.214 20.890 1.00 79.00 89 SER A CA 1
ATOM 728 C C . SER A 1 89 ? -15.896 -7.090 20.660 1.00 79.00 89 SER A C 1
ATOM 730 O O . SER A 1 89 ? -16.639 -6.735 21.573 1.00 79.00 89 SER A O 1
ATOM 732 N N . ILE A 1 90 ? -16.359 -7.469 19.465 1.00 84.00 90 ILE A N 1
ATOM 733 C CA . ILE A 1 90 ? -17.788 -7.485 19.111 1.00 84.00 90 ILE A CA 1
ATOM 734 C C . ILE A 1 90 ? -18.599 -8.288 20.136 1.00 84.00 90 ILE A C 1
ATOM 736 O O . ILE A 1 90 ? -19.737 -7.939 20.425 1.00 84.00 90 ILE A O 1
ATOM 740 N N . ARG A 1 91 ? -18.008 -9.321 20.753 1.00 85.38 91 ARG A N 1
ATOM 741 C CA . ARG A 1 91 ? -18.670 -10.095 21.814 1.00 85.38 91 ARG A CA 1
ATOM 742 C C . ARG A 1 91 ? -19.055 -9.222 23.004 1.00 85.38 91 ARG A C 1
ATOM 744 O O . ARG A 1 91 ? -20.154 -9.375 23.501 1.00 85.38 91 ARG A O 1
ATOM 751 N N . VAL A 1 92 ? -18.187 -8.293 23.407 1.00 84.62 92 VAL A N 1
ATOM 752 C CA . VAL A 1 92 ? -18.459 -7.354 24.507 1.00 84.62 92 VAL A CA 1
ATOM 753 C C . VAL A 1 92 ? -19.608 -6.417 24.147 1.00 84.62 92 VAL A C 1
ATOM 755 O O . VAL A 1 92 ? -20.392 -6.066 25.017 1.00 84.62 92 VAL A O 1
ATOM 758 N N . ILE A 1 93 ? -19.731 -6.027 22.876 1.00 82.88 93 ILE A N 1
ATOM 759 C CA . ILE A 1 93 ? -20.830 -5.178 22.397 1.00 82.88 93 ILE A CA 1
ATOM 760 C C . ILE A 1 93 ? -22.148 -5.963 22.386 1.00 82.88 93 ILE A C 1
ATOM 762 O O . ILE A 1 93 ? -23.162 -5.459 22.854 1.00 82.88 93 ILE A O 1
ATOM 766 N N . LEU A 1 94 ? -22.127 -7.197 21.878 1.00 87.0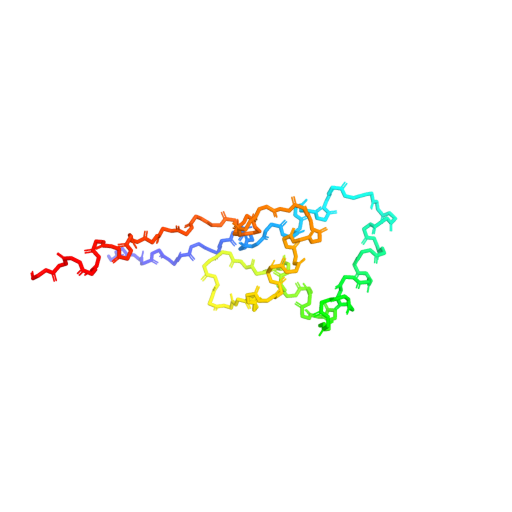0 94 LEU A N 1
ATOM 767 C CA . LEU A 1 94 ? -23.316 -8.042 21.734 1.00 87.00 94 LEU A CA 1
ATOM 768 C C . LEU A 1 94 ? -23.865 -8.587 23.062 1.00 87.00 94 LEU A C 1
ATOM 770 O O . LEU A 1 94 ? -24.969 -9.115 23.067 1.00 87.00 94 LEU A O 1
ATOM 774 N N . THR A 1 95 ? -23.114 -8.485 24.163 1.00 88.75 95 THR A N 1
ATOM 775 C CA . THR A 1 95 ? -23.532 -8.930 25.506 1.00 88.75 95 THR A CA 1
ATOM 776 C C . THR A 1 95 ? -23.827 -7.772 26.466 1.00 88.75 95 THR A C 1
ATOM 778 O O . THR A 1 95 ? -23.909 -7.997 27.671 1.00 88.75 95 THR A O 1
ATOM 781 N N . ARG A 1 96 ? -23.909 -6.524 25.982 1.00 68.25 96 ARG A N 1
ATOM 782 C CA . ARG A 1 96 ? -24.416 -5.398 26.781 1.00 68.25 96 ARG A CA 1
ATOM 783 C C . ARG A 1 96 ? -25.947 -5.475 26.778 1.00 68.25 96 ARG A C 1
ATOM 785 O O . ARG A 1 96 ? -26.567 -4.947 25.859 1.00 68.25 96 ARG A O 1
ATOM 792 N N . ASP A 1 97 ? -26.497 -6.193 27.757 1.00 58.91 97 ASP A N 1
ATOM 793 C CA . ASP A 1 97 ? -27.918 -6.136 28.134 1.00 58.91 97 ASP A CA 1
ATOM 794 C C . ASP A 1 97 ? -28.279 -4.762 28.727 1.00 58.91 97 ASP A C 1
ATOM 796 O O . ASP A 1 97 ? -27.477 -4.233 29.538 1.00 58.91 97 ASP A O 1
#

Radius of gyration: 17.27 Å; chains: 1; bounding box: 46×44×41 Å

Secondary structure (DSSP, 8-state):
-----PPP---SBSBTHHHHHTTS-HHHHHHHHHHHHHHTT--HHHHHHHTTPBTT-S----HHHHHHHHHHTTPPTTTTBSS------HHHHHT--

pLDDT: mean 85.86, std 15.13, range [40.72, 96.81]